Protein AF-A0A1D1ZGK7-F1 (afdb_monomer)

Secondary structure (DSSP, 8-state):
-PEEPTTS-TTTEEE-TTS-EEETT-BS-SSTT-EEEEESS-GGGT----TTTEEEEEHHHHHHHTT-S---HHHHHHHHHHH-TT-PPPPHHHHHHHHHHHHSS----GGG-TT------

Structure (mmCIF, N/CA/C/O backbone):
data_AF-A0A1D1ZGK7-F1
#
_entry.id   AF-A0A1D1ZGK7-F1
#
loop_
_atom_site.group_PDB
_atom_site.id
_atom_site.type_symbol
_atom_site.label_atom_id
_atom_site.label_alt_id
_atom_site.label_comp_id
_atom_site.label_asym_id
_atom_site.label_entity_id
_atom_site.label_seq_id
_atom_site.pdbx_PDB_ins_code
_atom_site.Cartn_x
_atom_site.Cartn_y
_atom_site.Cartn_z
_atom_site.occupancy
_atom_site.B_iso_or_equiv
_atom_site.auth_seq_id
_atom_site.auth_comp_id
_atom_site.auth_asym_id
_atom_site.auth_atom_id
_atom_site.pdbx_PDB_model_num
ATOM 1 N N . LYS A 1 1 ? 5.928 -12.002 0.053 1.00 80.25 1 LYS A N 1
ATOM 2 C CA . LYS A 1 1 ? 4.601 -11.511 0.526 1.00 80.25 1 LYS A CA 1
ATOM 3 C C . LYS A 1 1 ? 4.823 -10.321 1.459 1.00 80.25 1 LYS A C 1
ATOM 5 O O . LYS A 1 1 ? 5.822 -10.329 2.162 1.00 80.25 1 LYS A O 1
ATOM 10 N N . ALA A 1 2 ? 3.952 -9.307 1.431 1.00 88.56 2 ALA A N 1
ATOM 11 C CA . ALA A 1 2 ? 4.089 -8.107 2.267 1.00 88.56 2 ALA A CA 1
ATOM 12 C C . ALA A 1 2 ? 4.029 -8.434 3.774 1.00 88.56 2 ALA A C 1
ATOM 14 O O . ALA A 1 2 ? 3.319 -9.361 4.187 1.00 88.56 2 ALA A O 1
ATOM 15 N N . GLU A 1 3 ? 4.764 -7.674 4.584 1.00 93.00 3 GLU A N 1
ATOM 16 C CA . GLU A 1 3 ? 4.913 -7.917 6.023 1.00 93.00 3 GLU A CA 1
ATOM 17 C C . GLU A 1 3 ? 3.589 -7.641 6.769 1.00 93.00 3 GLU A C 1
ATOM 19 O O . GLU A 1 3 ? 2.807 -6.762 6.391 1.00 93.00 3 GLU A O 1
ATOM 24 N N . LYS A 1 4 ? 3.299 -8.436 7.811 1.00 94.44 4 LYS A N 1
ATOM 25 C CA . LYS A 1 4 ? 2.120 -8.255 8.676 1.00 94.44 4 LYS A CA 1
ATOM 26 C C . LYS A 1 4 ? 2.292 -7.008 9.559 1.00 94.44 4 LYS A C 1
ATOM 28 O O . LYS A 1 4 ? 3.382 -6.726 10.046 1.00 94.44 4 LYS A O 1
ATOM 33 N N . VAL A 1 5 ? 1.203 -6.291 9.841 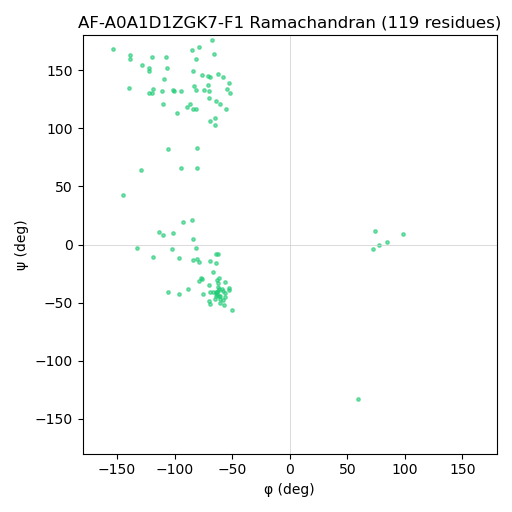1.00 93.44 5 VAL A N 1
ATOM 34 C CA . VAL A 1 5 ? 1.200 -5.273 10.905 1.00 93.44 5 VAL A CA 1
ATOM 35 C C . VAL A 1 5 ? 0.808 -5.952 12.217 1.00 93.44 5 VAL A C 1
ATOM 37 O O . VAL A 1 5 ? -0.296 -6.475 12.330 1.00 93.44 5 VAL A O 1
ATOM 40 N N . LYS A 1 6 ? 1.700 -5.947 13.215 1.00 91.25 6 LYS A N 1
ATOM 41 C CA . LYS A 1 6 ? 1.453 -6.572 14.526 1.00 91.25 6 LYS A CA 1
ATOM 42 C C . LYS A 1 6 ? 0.124 -6.102 15.138 1.00 91.25 6 LYS A C 1
ATOM 44 O O . LYS A 1 6 ? -0.130 -4.901 15.221 1.00 91.25 6 LYS A O 1
ATOM 49 N N . GLY A 1 7 ? -0.697 -7.057 15.582 1.00 91.00 7 GLY A N 1
ATOM 50 C CA . GLY A 1 7 ? -1.989 -6.801 16.225 1.00 91.00 7 GLY A CA 1
ATOM 51 C C . GLY A 1 7 ? -3.108 -6.345 15.284 1.00 91.00 7 GLY A C 1
ATOM 52 O O . GLY A 1 7 ? -4.147 -5.895 15.760 1.00 91.00 7 GLY A O 1
ATOM 53 N N . ARG A 1 8 ? -2.924 -6.438 13.964 1.00 93.88 8 ARG A N 1
ATOM 54 C CA . ARG A 1 8 ? -3.925 -6.074 12.952 1.00 93.88 8 ARG A CA 1
ATOM 55 C C . ARG A 1 8 ? -4.227 -7.256 12.053 1.00 93.88 8 ARG A C 1
ATOM 57 O O . ARG A 1 8 ? -3.330 -8.043 11.777 1.00 93.88 8 ARG A O 1
ATOM 64 N N . ASP A 1 9 ? -5.458 -7.321 11.556 1.00 94.50 9 ASP A N 1
ATOM 65 C CA . ASP A 1 9 ? -5.835 -8.309 10.550 1.00 94.50 9 ASP A CA 1
ATOM 66 C C . ASP A 1 9 ? -4.906 -8.210 9.317 1.00 94.50 9 ASP A C 1
ATOM 68 O O . ASP A 1 9 ? -4.877 -7.169 8.639 1.00 94.50 9 ASP A O 1
ATOM 72 N N . PRO A 1 10 ? -4.136 -9.272 9.019 1.00 93.81 10 PRO A N 1
ATOM 73 C CA . PRO A 1 10 ? -3.175 -9.272 7.931 1.00 93.81 10 PRO A CA 1
ATOM 74 C C . PRO A 1 10 ? -3.844 -9.244 6.544 1.00 93.81 10 PRO A C 1
ATOM 76 O O . PRO A 1 10 ? -3.172 -8.943 5.557 1.00 93.81 10 PRO A O 1
ATOM 79 N N . ASP A 1 11 ? -5.140 -9.511 6.412 1.00 93.56 11 ASP A N 1
ATOM 80 C CA . ASP A 1 11 ? -5.843 -9.380 5.129 1.00 93.56 11 ASP A CA 1
ATOM 81 C C . ASP A 1 11 ? -6.318 -7.945 4.854 1.00 93.56 11 ASP A C 1
ATOM 83 O O . ASP A 1 11 ? -6.604 -7.585 3.707 1.00 93.56 11 ASP A O 1
ATOM 87 N N . ARG A 1 12 ? -6.294 -7.082 5.877 1.00 95.38 12 ARG A N 1
ATOM 88 C CA . ARG A 1 12 ? -6.652 -5.657 5.789 1.00 95.38 12 ARG A CA 1
ATOM 89 C C . ARG A 1 12 ? -5.441 -4.736 5.832 1.00 95.38 12 ARG A C 1
ATOM 91 O O . ARG A 1 12 ? -5.386 -3.763 5.078 1.00 95.38 12 ARG A O 1
ATOM 98 N N . TRP A 1 13 ? -4.475 -5.041 6.693 1.00 95.69 13 TRP A N 1
ATOM 99 C CA . TRP A 1 13 ? -3.327 -4.185 6.979 1.00 95.69 13 TRP A CA 1
ATOM 100 C C . TRP A 1 13 ? -2.010 -4.901 6.690 1.00 95.69 13 TRP A C 1
ATOM 102 O O . TRP A 1 13 ? -1.754 -6.009 7.162 1.00 95.69 13 TRP A O 1
ATOM 112 N N . ARG A 1 14 ? -1.126 -4.234 5.946 1.00 95.62 14 ARG A N 1
ATOM 113 C CA . ARG A 1 14 ? 0.221 -4.733 5.635 1.00 95.62 14 ARG A CA 1
ATOM 114 C C . ARG A 1 14 ? 1.243 -3.610 5.724 1.00 95.62 14 ARG A C 1
ATOM 116 O O . ARG A 1 14 ? 0.882 -2.433 5.687 1.00 95.62 14 ARG A O 1
ATOM 123 N N . ARG A 1 15 ? 2.520 -3.977 5.809 1.00 93.75 15 ARG A N 1
ATOM 124 C CA . ARG A 1 15 ? 3.634 -3.075 5.516 1.00 93.75 15 ARG A CA 1
ATOM 125 C C . ARG A 1 15 ? 4.174 -3.364 4.127 1.00 93.75 15 ARG A C 1
ATOM 127 O O . ARG A 1 15 ? 4.376 -4.524 3.762 1.00 93.75 15 ARG A O 1
ATOM 134 N N . ASP A 1 16 ? 4.369 -2.306 3.354 1.00 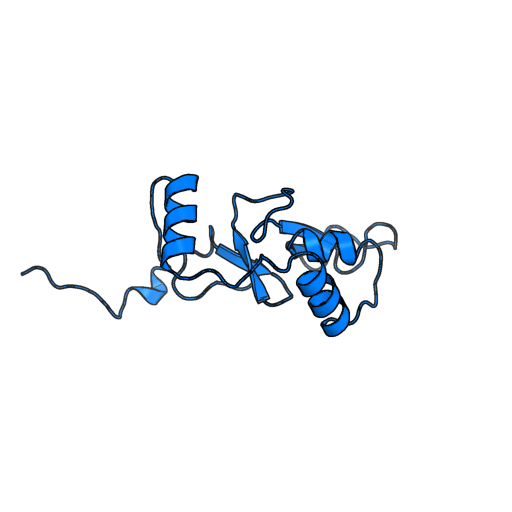92.44 16 ASP A N 1
ATOM 135 C CA . ASP A 1 16 ? 5.068 -2.393 2.079 1.00 92.44 16 ASP A CA 1
ATOM 136 C C . ASP A 1 16 ? 6.559 -2.732 2.276 1.00 92.44 16 ASP A C 1
ATOM 138 O O . ASP A 1 16 ? 7.056 -2.803 3.403 1.00 92.44 16 ASP A O 1
ATOM 142 N N . ALA A 1 17 ? 7.293 -2.927 1.178 1.00 89.19 17 ALA A N 1
ATOM 143 C CA . ALA A 1 17 ? 8.718 -3.283 1.216 1.00 89.19 17 ALA A CA 1
ATOM 144 C C . ALA A 1 17 ? 9.639 -2.230 1.878 1.00 89.19 17 ALA A C 1
ATOM 146 O O . ALA A 1 17 ? 10.826 -2.489 2.085 1.00 89.19 17 ALA A O 1
ATOM 147 N N . PHE A 1 18 ? 9.108 -1.048 2.206 1.00 86.75 18 PHE A N 1
ATOM 148 C CA . PHE A 1 18 ? 9.807 0.055 2.862 1.00 86.75 18 PHE A CA 1
ATOM 149 C C . PHE A 1 18 ? 9.260 0.333 4.274 1.00 86.75 18 PHE A C 1
ATOM 151 O O . PHE A 1 18 ? 9.611 1.344 4.879 1.00 86.75 18 PHE A O 1
ATOM 158 N N . GLY A 1 19 ? 8.419 -0.556 4.815 1.00 88.31 19 GLY A N 1
ATOM 159 C CA . GLY A 1 19 ? 7.883 -0.473 6.176 1.00 88.31 19 GLY A CA 1
ATOM 160 C C . GLY A 1 19 ? 6.642 0.413 6.325 1.00 88.31 19 GLY A C 1
ATOM 161 O O . GLY A 1 19 ? 6.117 0.568 7.435 1.00 88.31 19 GLY A O 1
ATOM 162 N N . ASN A 1 20 ? 6.133 0.980 5.230 1.00 90.00 20 ASN A N 1
ATOM 163 C CA . ASN A 1 20 ? 4.961 1.841 5.253 1.00 90.00 20 ASN A CA 1
ATOM 164 C C . ASN A 1 20 ? 3.685 1.025 5.437 1.00 90.00 20 ASN A C 1
ATOM 166 O O . ASN A 1 20 ? 3.439 0.074 4.699 1.00 90.00 20 ASN A O 1
ATOM 170 N N . VAL A 1 21 ? 2.818 1.453 6.354 1.00 93.50 21 VAL A N 1
ATOM 171 C CA . VAL A 1 21 ? 1.496 0.839 6.514 1.00 93.50 21 VAL A CA 1
ATOM 172 C C . VAL A 1 21 ? 0.609 1.180 5.318 1.00 93.50 21 VAL A C 1
ATOM 174 O O . VAL A 1 21 ? 0.392 2.358 5.008 1.00 93.50 21 VAL A O 1
ATOM 177 N N . VAL A 1 22 ? 0.066 0.142 4.692 1.00 95.06 22 VAL A N 1
ATOM 178 C CA . VAL A 1 22 ? -0.883 0.206 3.580 1.00 95.06 22 VAL A CA 1
ATOM 179 C C . VAL A 1 22 ? -2.169 -0.525 3.948 1.00 95.06 22 VAL A C 1
ATOM 181 O O . VAL A 1 22 ? -2.163 -1.453 4.763 1.00 95.06 22 VAL A O 1
ATOM 184 N N . PHE A 1 23 ? -3.274 -0.092 3.348 1.00 96.62 23 PHE A N 1
ATOM 185 C CA . PHE A 1 23 ? -4.602 -0.599 3.664 1.00 96.62 23 PHE A CA 1
ATOM 186 C C . PHE A 1 23 ? -5.259 -1.233 2.442 1.00 96.62 23 PHE A C 1
ATOM 188 O O . PHE A 1 23 ? -5.309 -0.620 1.379 1.00 96.62 23 PHE A O 1
ATOM 195 N N . ARG A 1 24 ? -5.796 -2.449 2.593 1.00 96.12 24 ARG A N 1
ATOM 196 C CA . ARG A 1 24 ? -6.260 -3.315 1.494 1.00 96.12 24 ARG A CA 1
ATOM 197 C C . ARG A 1 24 ? -7.234 -2.646 0.523 1.00 96.12 24 ARG A C 1
ATOM 199 O O . ARG A 1 24 ? -7.162 -2.930 -0.671 1.00 96.12 24 ARG A O 1
ATOM 206 N N . LYS A 1 25 ? -8.140 -1.791 1.013 1.00 96.69 25 LYS A N 1
ATOM 207 C CA . LYS A 1 25 ? -9.126 -1.097 0.162 1.00 96.69 25 LYS A CA 1
ATOM 208 C C . LYS A 1 25 ? -8.555 0.110 -0.587 1.00 96.69 25 LYS A C 1
ATOM 210 O O . LYS A 1 25 ? -9.189 0.593 -1.516 1.00 96.69 25 LYS A O 1
ATOM 215 N N . PHE A 1 26 ? -7.385 0.612 -0.204 1.00 96.12 26 PHE A N 1
ATOM 216 C CA . PHE A 1 26 ? -6.800 1.834 -0.757 1.00 96.12 26 PHE A CA 1
ATOM 217 C C . PHE A 1 26 ? -5.835 1.511 -1.906 1.00 96.12 26 PHE A C 1
ATOM 219 O O . PHE A 1 26 ? -4.630 1.722 -1.815 1.00 96.12 26 PHE A O 1
ATOM 226 N N . VAL A 1 27 ? -6.362 0.978 -3.006 1.00 96.38 27 VAL A N 1
ATOM 227 C CA . VAL A 1 27 ? -5.564 0.650 -4.201 1.00 96.38 27 VAL A CA 1
ATOM 228 C C . VAL A 1 27 ? -5.621 1.808 -5.199 1.00 96.38 27 VAL A C 1
ATOM 230 O O . VAL A 1 27 ? -6.703 2.315 -5.478 1.00 96.38 27 VAL A O 1
ATOM 233 N N . GLY A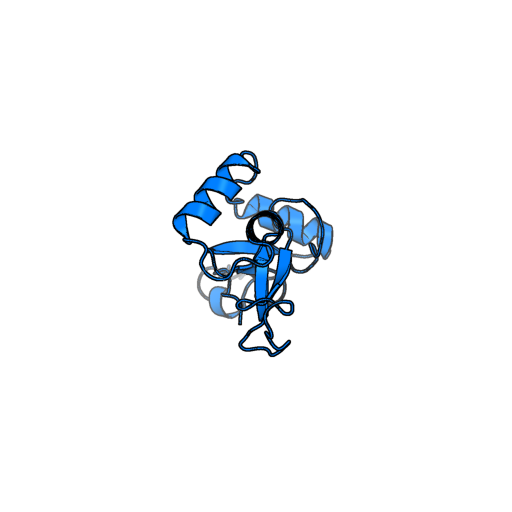 1 28 ? -4.479 2.249 -5.737 1.00 93.94 28 GLY A N 1
ATOM 234 C CA . GLY A 1 28 ? -4.415 3.230 -6.835 1.00 93.94 28 GLY A CA 1
ATOM 235 C C . GLY A 1 28 ? -4.758 4.688 -6.483 1.00 93.94 28 GLY A C 1
ATOM 236 O O . GLY A 1 28 ? -4.630 5.577 -7.329 1.00 93.94 28 GLY A O 1
ATOM 237 N N . CYS A 1 29 ? -5.163 4.976 -5.245 1.00 93.44 29 CYS A N 1
ATOM 238 C CA . CYS A 1 29 ? -5.456 6.334 -4.778 1.00 93.44 29 CYS A CA 1
ATOM 239 C C . CYS A 1 29 ? -4.184 7.114 -4.385 1.00 93.44 29 CYS A C 1
ATOM 241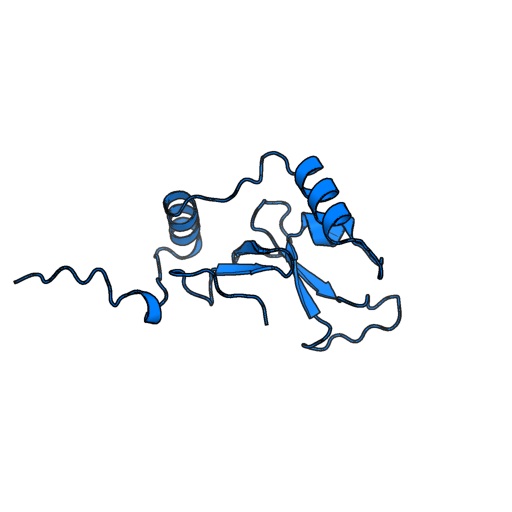 O O . CYS A 1 29 ? -3.158 6.501 -4.113 1.00 93.44 29 CYS A O 1
ATOM 243 N N . PRO A 1 30 ? -4.207 8.463 -4.331 1.00 89.62 30 PRO A N 1
ATOM 244 C CA . PRO A 1 30 ? -3.035 9.280 -3.981 1.00 89.62 30 PRO A CA 1
ATOM 245 C C . PRO A 1 30 ? -2.801 9.459 -2.464 1.00 89.62 30 PRO A C 1
ATOM 247 O O . PRO A 1 30 ? -1.926 10.226 -2.071 1.00 89.62 30 PRO A O 1
ATOM 250 N N . GLY A 1 31 ? -3.587 8.802 -1.607 1.00 89.31 31 GLY A N 1
ATOM 251 C CA . GLY A 1 31 ? -3.544 8.967 -0.150 1.00 89.31 31 GLY A CA 1
ATOM 252 C C . GLY A 1 31 ? -2.399 8.230 0.560 1.00 89.31 31 GLY A C 1
ATOM 253 O O . GLY A 1 31 ? -1.714 7.377 -0.003 1.00 89.31 31 GLY A O 1
ATOM 254 N N . CYS A 1 32 ? -2.216 8.529 1.849 1.00 90.56 32 CYS A N 1
ATOM 255 C CA . CYS A 1 32 ? -1.073 8.068 2.645 1.00 90.56 32 CYS A CA 1
ATOM 256 C C . CYS A 1 32 ? -0.958 6.551 2.805 1.00 90.56 32 CYS A C 1
ATOM 258 O O . CYS A 1 32 ? 0.145 6.013 2.818 1.00 90.56 32 CYS A O 1
ATOM 260 N N . ASN A 1 33 ? -2.076 5.844 2.937 1.00 93.50 33 ASN A N 1
ATOM 261 C CA . ASN A 1 33 ? -2.082 4.384 3.071 1.00 93.50 33 ASN A CA 1
ATOM 262 C C . ASN A 1 33 ? -2.443 3.690 1.756 1.00 93.50 33 ASN A C 1
ATOM 264 O O . ASN A 1 33 ? -2.663 2.477 1.750 1.00 93.50 33 ASN A O 1
ATOM 268 N N . CYS A 1 34 ? -2.497 4.459 0.663 1.00 94.81 34 CYS A N 1
ATOM 269 C CA . CYS A 1 34 ? -2.755 3.930 -0.659 1.00 94.81 34 CYS A CA 1
ATOM 270 C C . CYS A 1 34 ? -1.524 3.241 -1.233 1.00 94.81 34 CYS A C 1
ATOM 272 O O . CYS A 1 34 ? -0.385 3.667 -1.010 1.00 94.81 34 CYS A O 1
ATOM 274 N N . TYR A 1 35 ? -1.757 2.192 -2.007 1.00 95.31 35 TYR A N 1
ATOM 275 C CA . TYR A 1 35 ? -0.700 1.387 -2.591 1.00 95.31 35 TYR A CA 1
ATOM 276 C C . TYR A 1 35 ? -0.996 1.007 -4.037 1.00 95.31 35 TYR A C 1
ATOM 278 O O . TYR A 1 35 ? -2.147 0.989 -4.473 1.00 95.31 35 TYR A O 1
ATOM 286 N N . ASP A 1 36 ? 0.073 0.656 -4.739 1.00 95.38 36 ASP A N 1
ATOM 287 C CA . ASP A 1 36 ? 0.049 0.013 -6.043 1.00 95.38 36 ASP A CA 1
ATOM 288 C C . ASP A 1 36 ? 0.747 -1.350 -5.957 1.00 95.38 36 ASP A C 1
ATOM 290 O O . ASP A 1 36 ? 1.535 -1.624 -5.042 1.00 95.38 36 ASP A O 1
ATOM 294 N N . TYR A 1 37 ? 0.470 -2.199 -6.943 1.00 94.00 37 TYR A N 1
ATOM 295 C CA . TYR A 1 37 ? 1.302 -3.359 -7.232 1.00 94.00 37 TYR A CA 1
ATOM 296 C C . TYR A 1 37 ? 2.461 -2.903 -8.122 1.00 94.00 37 TYR A C 1
ATOM 298 O O . TYR A 1 37 ? 2.244 -2.421 -9.231 1.00 94.00 37 TYR A O 1
ATOM 306 N N . ASP A 1 38 ? 3.680 -3.024 -7.611 1.00 93.50 38 ASP A N 1
ATOM 307 C CA . ASP A 1 38 ? 4.915 -2.609 -8.271 1.00 93.50 38 ASP A CA 1
ATOM 308 C C . ASP A 1 38 ? 5.725 -3.836 -8.688 1.00 93.50 38 ASP A C 1
ATOM 310 O O . ASP A 1 38 ? 5.807 -4.823 -7.955 1.00 93.50 38 ASP A O 1
ATOM 314 N N . HIS A 1 39 ? 6.370 -3.762 -9.848 1.00 93.38 39 HIS A N 1
ATOM 315 C CA . HIS A 1 39 ? 7.391 -4.729 -10.230 1.00 93.38 39 HIS A CA 1
ATOM 316 C C . HIS A 1 39 ? 8.738 -4.286 -9.675 1.00 93.38 39 HIS A C 1
ATOM 318 O O . HIS A 1 39 ? 9.226 -3.225 -10.060 1.00 93.38 39 HIS A O 1
ATOM 324 N N . ILE A 1 40 ? 9.382 -5.102 -8.838 1.00 91.44 40 ILE A N 1
ATOM 325 C CA . ILE A 1 40 ? 10.739 -4.867 -8.324 1.00 91.44 40 ILE A CA 1
ATOM 326 C C . ILE A 1 40 ? 11.669 -4.553 -9.499 1.00 91.44 40 ILE A C 1
ATOM 328 O O . ILE A 1 40 ? 12.223 -3.453 -9.554 1.00 91.44 40 ILE A O 1
ATOM 332 N N . PHE A 1 41 ? 11.731 -5.458 -10.478 1.00 93.19 41 PHE A N 1
ATOM 333 C CA . PHE A 1 41 ? 12.331 -5.231 -11.785 1.00 93.19 41 PHE A CA 1
ATOM 334 C C . PHE A 1 41 ? 11.237 -4.876 -12.813 1.00 93.19 41 PHE A C 1
ATOM 336 O O . PHE A 1 41 ? 10.395 -5.729 -13.112 1.00 93.19 41 PHE A O 1
ATOM 343 N N . PRO A 1 42 ? 11.209 -3.642 -13.353 1.00 93.75 42 PRO A N 1
ATOM 344 C CA . PRO A 1 42 ? 10.103 -3.144 -14.170 1.00 93.75 42 PRO A CA 1
ATOM 345 C C . PRO A 1 42 ? 9.811 -3.981 -15.416 1.00 93.75 42 PRO A C 1
ATOM 347 O O . PRO A 1 42 ? 10.724 -4.418 -16.120 1.00 93.75 42 PRO A O 1
ATOM 350 N N . TYR A 1 43 ? 8.527 -4.096 -15.764 1.00 92.12 43 TYR A N 1
ATOM 351 C CA . TYR A 1 43 ? 8.095 -4.796 -16.978 1.00 92.12 43 TYR A CA 1
ATOM 352 C C . TYR A 1 43 ? 8.745 -4.234 -18.252 1.00 92.12 43 TYR A C 1
ATOM 354 O O . TYR A 1 43 ? 9.245 -4.984 -19.085 1.00 92.12 43 TYR A O 1
ATOM 362 N N . SER A 1 44 ? 8.858 -2.905 -18.358 1.00 92.69 44 SER A N 1
ATOM 363 C CA . SER A 1 44 ? 9.501 -2.216 -19.492 1.00 92.69 44 SER A CA 1
ATOM 364 C C . SER A 1 44 ? 11.001 -2.495 -19.644 1.00 92.69 44 SER A C 1
ATOM 366 O O . SER A 1 44 ? 11.606 -2.085 -20.632 1.00 92.69 44 SER A O 1
ATOM 368 N N . LYS A 1 45 ? 11.612 -3.180 -18.675 1.00 93.25 45 LYS A N 1
ATOM 369 C CA . LYS A 1 45 ? 13.007 -3.625 -18.704 1.00 93.25 45 LYS A CA 1
ATOM 370 C C . LYS A 1 45 ? 13.138 -5.146 -18.845 1.00 93.25 45 LYS A C 1
ATOM 372 O O . LYS A 1 45 ? 14.246 -5.656 -18.753 1.00 93.25 45 LYS A O 1
ATOM 377 N N . GLY A 1 46 ? 12.035 -5.856 -19.096 1.00 93.38 46 GLY A N 1
ATOM 378 C CA . GLY A 1 46 ? 11.995 -7.316 -19.238 1.00 93.38 46 GLY A CA 1
ATOM 379 C C . GLY A 1 46 ? 11.552 -8.060 -17.975 1.00 93.38 46 GLY A C 1
ATOM 380 O O . GLY A 1 46 ? 11.650 -9.284 -17.917 1.00 93.38 46 GLY A O 1
ATOM 381 N N . GLY A 1 47 ? 11.069 -7.348 -16.952 1.00 93.81 47 GLY A N 1
ATOM 382 C CA . GLY A 1 47 ? 10.555 -7.963 -15.732 1.00 93.81 47 GLY A CA 1
ATOM 383 C C . GLY A 1 47 ? 9.247 -8.703 -15.935 1.00 93.81 47 GLY A C 1
ATOM 384 O O . GLY A 1 47 ? 8.302 -8.180 -16.516 1.00 93.81 47 GLY A O 1
ATOM 385 N N . LYS A 1 48 ? 9.170 -9.929 -15.421 1.00 94.88 48 LYS A N 1
ATOM 386 C CA . LYS A 1 48 ? 7.959 -10.752 -15.505 1.00 94.88 48 LYS A CA 1
ATOM 387 C C . LYS A 1 48 ? 6.989 -10.407 -14.373 1.00 94.88 48 LYS A C 1
ATOM 389 O O . LYS A 1 48 ? 7.414 -10.066 -13.273 1.00 94.88 48 LYS A O 1
ATOM 394 N N . SER A 1 49 ? 5.689 -10.542 -14.615 1.00 94.56 49 SER A N 1
ATOM 395 C CA . SER A 1 49 ? 4.648 -10.397 -13.585 1.00 94.56 49 SER A CA 1
ATOM 396 C C . SER A 1 49 ? 4.513 -11.676 -12.755 1.00 94.56 49 SER A C 1
ATOM 398 O O . SER A 1 49 ? 3.506 -12.373 -12.845 1.00 94.56 49 SER A O 1
ATOM 400 N N . THR A 1 50 ? 5.551 -12.017 -11.992 1.00 94.25 50 THR A N 1
ATOM 401 C CA . THR A 1 50 ? 5.537 -13.161 -11.069 1.00 94.25 50 THR A CA 1
ATOM 402 C C . THR A 1 50 ? 5.462 -12.687 -9.623 1.00 94.25 50 THR A C 1
ATOM 404 O O . THR A 1 50 ? 5.767 -11.532 -9.321 1.00 94.25 50 THR A O 1
ATOM 407 N N . LEU A 1 51 ? 5.060 -13.573 -8.710 1.00 90.56 51 LEU A N 1
ATOM 408 C CA . LEU A 1 51 ? 4.913 -13.234 -7.293 1.00 90.56 51 LEU A CA 1
ATOM 409 C C . LEU A 1 51 ? 6.240 -12.787 -6.656 1.00 90.56 51 LEU A C 1
ATOM 411 O O . LEU A 1 51 ? 6.238 -11.979 -5.733 1.00 90.56 51 LEU A O 1
ATOM 415 N N . GLU A 1 52 ? 7.362 -13.286 -7.167 1.00 92.25 52 GLU A N 1
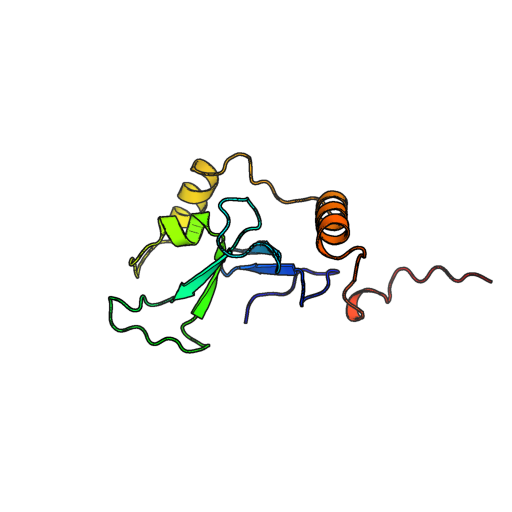ATOM 416 C CA . GLU A 1 52 ? 8.717 -12.967 -6.713 1.00 92.25 52 GLU A CA 1
ATOM 417 C C . GLU A 1 52 ? 9.166 -11.585 -7.194 1.00 92.25 52 GLU A C 1
ATOM 419 O O . GLU A 1 52 ? 9.950 -10.927 -6.516 1.00 92.25 52 GLU A O 1
ATOM 424 N N . ASN A 1 53 ? 8.662 -11.134 -8.349 1.00 93.81 53 ASN A N 1
ATOM 425 C CA . ASN A 1 53 ? 8.986 -9.827 -8.914 1.00 93.81 53 ASN A CA 1
ATOM 426 C C . ASN A 1 53 ? 7.945 -8.753 -8.567 1.0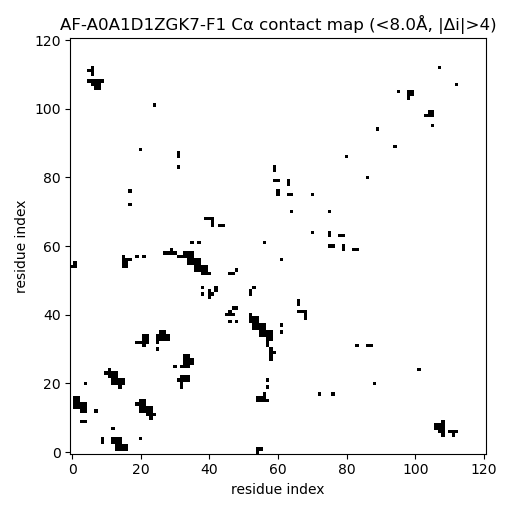0 93.81 53 ASN A C 1
ATOM 428 O O . ASN A 1 53 ? 8.189 -7.576 -8.800 1.00 93.81 53 ASN A O 1
ATOM 432 N N . CYS A 1 54 ? 6.784 -9.117 -8.025 1.00 93.19 54 CYS A N 1
ATOM 433 C CA . CYS A 1 54 ? 5.746 -8.163 -7.654 1.00 93.19 54 CYS A CA 1
ATOM 434 C C . CYS A 1 54 ? 5.756 -7.886 -6.147 1.00 93.19 54 CYS A C 1
ATOM 436 O O . CYS A 1 54 ? 5.731 -8.790 -5.314 1.00 93.19 54 CYS A O 1
ATOM 438 N N . GLN A 1 55 ? 5.716 -6.608 -5.787 1.00 93.25 55 GLN A N 1
ATOM 439 C CA . GLN A 1 55 ? 5.621 -6.142 -4.411 1.00 93.25 55 GLN A CA 1
ATOM 440 C C . GLN A 1 55 ? 4.477 -5.145 -4.258 1.00 93.25 55 GLN A C 1
ATOM 442 O O . GLN A 1 55 ? 4.077 -4.462 -5.198 1.00 93.25 55 GLN A O 1
ATOM 447 N N . VAL A 1 56 ? 3.951 -5.049 -3.043 1.00 94.12 56 VAL A N 1
ATOM 448 C CA . VAL A 1 56 ? 3.079 -3.935 -2.677 1.00 94.12 56 VAL A CA 1
ATOM 449 C C . VAL A 1 56 ? 3.970 -2.755 -2.331 1.00 94.12 56 VAL A C 1
ATOM 451 O O . VAL A 1 56 ? 4.929 -2.920 -1.573 1.00 94.12 56 VAL A O 1
ATOM 454 N N . LEU A 1 57 ? 3.652 -1.584 -2.874 1.00 92.69 57 LEU A N 1
ATOM 455 C CA . LEU A 1 57 ? 4.405 -0.362 -2.641 1.00 92.69 57 LEU A CA 1
ATOM 456 C C . LEU A 1 57 ? 3.448 0.816 -2.481 1.00 92.69 57 LEU A C 1
ATOM 458 O O . LEU A 1 57 ? 2.517 0.965 -3.272 1.00 92.69 57 LEU A O 1
ATOM 462 N N . ARG A 1 58 ? 3.665 1.673 -1.474 1.00 91.88 58 ARG A N 1
ATOM 463 C CA . ARG A 1 58 ? 2.878 2.906 -1.334 1.00 91.88 58 ARG A CA 1
ATOM 464 C C . ARG A 1 58 ? 2.910 3.707 -2.638 1.00 91.88 58 ARG A C 1
ATOM 466 O O . ARG A 1 58 ? 3.967 3.872 -3.249 1.00 91.88 58 ARG A O 1
ATOM 473 N N . VAL A 1 59 ? 1.768 4.273 -3.023 1.00 91.69 59 VAL A N 1
ATOM 474 C CA . VAL A 1 59 ? 1.580 4.947 -4.319 1.00 91.69 59 VAL A CA 1
ATOM 475 C C . VAL A 1 59 ? 2.643 6.029 -4.592 1.00 91.69 59 VAL A C 1
ATOM 477 O O . VAL A 1 59 ? 3.157 6.159 -5.702 1.00 91.69 59 VAL A O 1
ATOM 480 N N . SER A 1 60 ? 3.029 6.800 -3.569 1.00 88.19 60 SER A N 1
ATOM 481 C CA . SER A 1 60 ? 3.995 7.896 -3.691 1.00 88.19 60 SER A CA 1
ATOM 482 C C . SER A 1 60 ? 5.415 7.391 -3.939 1.00 88.19 60 SER A C 1
ATOM 484 O O . SER A 1 60 ? 6.160 8.009 -4.709 1.00 88.19 60 SER A O 1
ATOM 486 N N . PHE A 1 61 ? 5.764 6.244 -3.348 1.00 88.50 61 PHE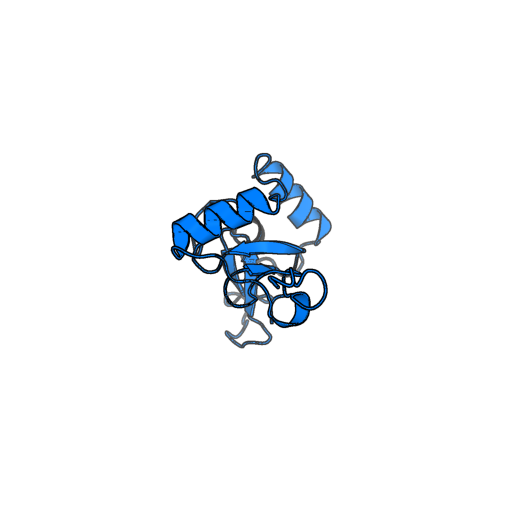 A N 1
ATOM 487 C CA . PHE A 1 61 ? 7.023 5.546 -3.589 1.00 88.50 61 PHE A CA 1
ATOM 488 C C . PHE A 1 61 ? 7.028 4.948 -4.992 1.00 88.50 61 PHE A C 1
ATOM 490 O O . PHE A 1 61 ? 7.963 5.209 -5.747 1.00 88.50 61 PHE A O 1
ATOM 497 N N . ASN A 1 62 ? 5.963 4.235 -5.373 1.00 91.19 62 ASN A N 1
ATOM 498 C CA . ASN A 1 62 ? 5.838 3.613 -6.689 1.00 91.19 62 ASN A CA 1
ATOM 499 C C . ASN A 1 62 ? 5.969 4.641 -7.825 1.00 91.19 62 ASN A C 1
ATOM 501 O O . ASN A 1 62 ? 6.845 4.536 -8.684 1.00 91.19 62 ASN A O 1
ATOM 505 N N . ARG A 1 63 ? 5.193 5.729 -7.761 1.00 88.94 63 ARG A N 1
ATOM 506 C CA . ARG A 1 63 ? 5.249 6.822 -8.748 1.00 88.94 63 ARG A CA 1
ATOM 507 C C . ARG A 1 63 ? 6.604 7.535 -8.779 1.00 88.94 63 ARG A C 1
ATOM 509 O O . ARG A 1 63 ? 7.008 8.038 -9.821 1.00 88.94 63 ARG A O 1
ATOM 516 N N . SER A 1 64 ? 7.313 7.606 -7.649 1.00 87.44 64 SER A N 1
ATOM 517 C CA . SER A 1 64 ? 8.652 8.215 -7.589 1.00 87.44 64 SER A CA 1
ATOM 518 C C . SER A 1 64 ? 9.755 7.290 -8.113 1.00 87.44 64 SER A C 1
ATOM 520 O O . SER A 1 64 ? 10.744 7.783 -8.666 1.00 87.44 64 SER A O 1
ATOM 522 N N . LYS A 1 65 ? 9.588 5.973 -7.949 1.00 88.75 65 LYS A N 1
ATOM 523 C CA . LYS A 1 65 ? 10.469 4.934 -8.487 1.00 88.75 65 LYS A CA 1
ATOM 524 C C . LYS A 1 65 ? 10.344 4.855 -10.011 1.00 88.75 65 LYS A C 1
ATOM 526 O O . LYS A 1 65 ? 11.357 4.943 -10.704 1.00 88.75 65 LYS A O 1
ATOM 531 N N . GLY A 1 66 ? 9.121 4.751 -10.534 1.00 88.38 66 GLY A N 1
ATOM 532 C CA . GLY A 1 66 ? 8.875 4.569 -11.965 1.00 88.38 66 GLY A CA 1
ATOM 533 C C . GLY A 1 66 ? 9.546 3.297 -12.499 1.00 88.38 66 GLY A C 1
ATOM 534 O O . GLY A 1 66 ? 9.479 2.246 -11.875 1.00 88.38 66 GLY A O 1
ATOM 535 N N . ASN A 1 67 ? 10.239 3.394 -13.636 1.00 90.25 67 ASN A N 1
ATOM 536 C CA . ASN A 1 67 ? 10.955 2.273 -14.264 1.00 90.25 67 ASN A CA 1
ATOM 537 C C . ASN A 1 67 ? 12.436 2.153 -13.844 1.00 90.25 67 ASN A C 1
ATOM 539 O O . ASN A 1 67 ? 13.236 1.547 -14.561 1.00 90.25 67 ASN A O 1
ATOM 543 N N . LYS A 1 68 ? 12.825 2.760 -12.720 1.00 90.00 68 LYS A N 1
ATOM 544 C CA . LYS A 1 68 ? 14.207 2.731 -12.229 1.00 90.00 68 LYS A CA 1
ATOM 545 C C . LYS A 1 68 ? 14.467 1.439 -11.454 1.00 90.00 68 LYS A C 1
ATOM 547 O O . LYS A 1 68 ? 13.635 1.026 -10.650 1.00 90.00 68 LYS A O 1
ATOM 552 N N . ILE A 1 69 ? 15.625 0.829 -11.699 1.00 82.31 69 ILE A N 1
ATOM 553 C CA . ILE A 1 69 ? 16.016 -0.474 -11.136 1.00 82.31 69 ILE A CA 1
ATOM 554 C C . ILE A 1 69 ? 16.885 -0.281 -9.885 1.00 82.31 69 ILE A C 1
ATOM 556 O O . ILE A 1 69 ? 16.662 -0.918 -8.861 1.00 82.31 69 ILE A O 1
ATOM 560 N N . GLU A 1 70 ? 17.818 0.667 -9.938 1.00 73.31 70 GLU A N 1
ATOM 561 C CA . GLU A 1 70 ? 18.711 1.013 -8.833 1.00 73.31 70 GLU A CA 1
ATOM 562 C C . GLU A 1 70 ? 18.277 2.338 -8.219 1.00 73.31 70 GLU A C 1
ATOM 564 O O . GLU A 1 70 ? 18.782 3.409 -8.553 1.00 73.31 70 GLU A O 1
ATOM 569 N N . VAL A 1 71 ? 17.279 2.289 -7.338 1.00 73.25 71 VAL A N 1
ATOM 570 C CA . VAL A 1 71 ? 16.966 3.448 -6.503 1.00 73.25 71 VAL A CA 1
ATOM 571 C C . VAL A 1 71 ? 17.346 3.124 -5.077 1.00 73.25 71 VAL A C 1
ATOM 573 O O . VAL A 1 71 ? 16.830 2.170 -4.494 1.00 73.25 71 VAL A O 1
ATOM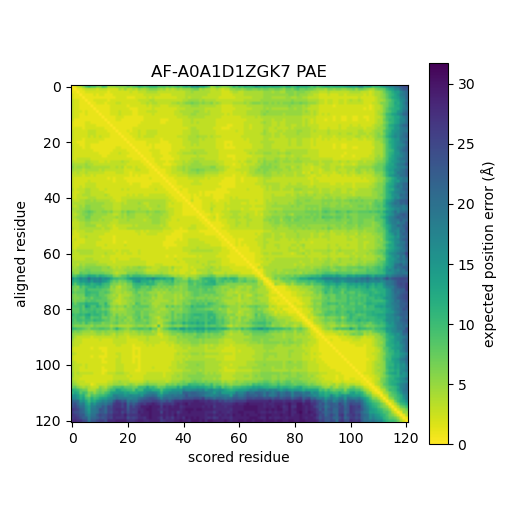 576 N N . SER A 1 72 ? 18.242 3.932 -4.512 1.00 80.81 72 SER A N 1
ATOM 577 C CA . SER A 1 72 ? 18.594 3.811 -3.105 1.00 80.81 72 SER A CA 1
ATOM 578 C C . SER A 1 72 ? 17.332 3.889 -2.244 1.00 80.81 72 SER A C 1
ATOM 580 O O . SER A 1 72 ? 16.481 4.771 -2.426 1.00 80.81 72 SER A O 1
ATOM 582 N N . LYS A 1 73 ? 17.211 2.966 -1.280 1.00 78.81 73 LYS A N 1
ATOM 583 C CA . LYS A 1 73 ? 16.084 2.956 -0.342 1.00 78.81 73 LYS A CA 1
ATOM 584 C C . LYS A 1 73 ? 15.995 4.276 0.420 1.00 78.81 73 LYS A C 1
ATOM 586 O O . LYS A 1 73 ? 14.898 4.801 0.594 1.00 78.81 73 LYS A O 1
ATOM 591 N N . THR A 1 74 ? 17.136 4.836 0.820 1.00 81.25 74 THR A N 1
ATOM 592 C CA . THR A 1 74 ? 17.196 6.115 1.538 1.00 81.25 74 THR A CA 1
ATOM 593 C C . THR A 1 74 ? 16.690 7.262 0.673 1.00 81.25 74 THR A C 1
ATOM 595 O O . THR A 1 74 ? 15.898 8.074 1.146 1.00 81.25 74 THR A O 1
ATOM 598 N N . ASP A 1 75 ? 17.047 7.287 -0.611 1.00 82.50 75 ASP A N 1
ATOM 599 C CA . ASP A 1 75 ? 16.612 8.333 -1.540 1.00 82.50 75 ASP A CA 1
ATOM 600 C C . ASP A 1 75 ? 15.108 8.277 -1.798 1.00 82.50 75 ASP A C 1
ATOM 602 O O . ASP A 1 75 ? 14.448 9.317 -1.862 1.00 82.50 75 ASP A O 1
ATOM 606 N N . LEU A 1 76 ? 14.546 7.072 -1.949 1.00 79.44 76 LEU A N 1
ATOM 607 C CA . LEU A 1 76 ? 13.101 6.894 -2.101 1.00 79.44 76 LEU A CA 1
ATOM 608 C C . LEU A 1 76 ? 12.351 7.337 -0.851 1.00 79.44 76 LEU A C 1
ATOM 610 O O . LEU A 1 76 ? 11.349 8.045 -0.972 1.00 79.44 76 LEU A O 1
ATOM 614 N N . ILE A 1 77 ? 12.846 6.968 0.332 1.00 80.12 77 ILE A N 1
ATOM 615 C CA . ILE A 1 77 ? 12.264 7.389 1.608 1.00 80.12 77 ILE A CA 1
ATOM 616 C C . ILE A 1 77 ? 12.308 8.916 1.719 1.00 80.12 77 ILE A C 1
ATOM 618 O O . ILE A 1 77 ? 11.267 9.535 1.931 1.00 80.12 77 ILE A O 1
ATOM 622 N N . GLN A 1 78 ? 13.462 9.546 1.483 1.00 81.31 78 GLN A N 1
ATOM 623 C CA . GLN A 1 78 ? 13.605 11.004 1.549 1.00 81.31 78 GLN A CA 1
ATOM 624 C C . GLN A 1 78 ? 12.704 11.732 0.546 1.00 81.31 78 GLN A C 1
ATOM 626 O O . GLN A 1 78 ? 12.016 12.686 0.913 1.00 81.31 78 GLN A O 1
ATOM 631 N N . LYS A 1 79 ? 12.671 11.291 -0.719 1.00 78.38 79 LYS A N 1
ATOM 632 C CA . LYS A 1 79 ? 11.800 11.882 -1.750 1.00 78.38 79 LYS A CA 1
ATOM 633 C C . LYS A 1 79 ? 10.329 11.751 -1.381 1.00 78.38 79 LYS A C 1
ATOM 635 O O . LYS A 1 79 ? 9.558 12.675 -1.624 1.00 78.38 79 LYS A O 1
ATOM 640 N N . SER A 1 80 ? 9.944 10.628 -0.788 1.00 74.38 80 SER A N 1
ATOM 641 C CA . SER A 1 80 ? 8.556 10.378 -0.416 1.00 74.38 80 SER A CA 1
ATOM 642 C C . SER A 1 80 ? 8.142 11.175 0.819 1.00 74.38 80 SER A C 1
ATOM 644 O O . SER A 1 80 ? 7.090 11.800 0.778 1.00 74.38 80 SER A O 1
ATOM 646 N N . ILE A 1 81 ? 8.987 11.267 1.855 1.00 77.44 81 ILE A N 1
ATOM 647 C CA . ILE A 1 81 ? 8.756 12.154 3.011 1.00 77.44 81 ILE A CA 1
ATOM 648 C C . ILE A 1 81 ? 8.566 13.602 2.540 1.00 77.44 81 ILE A C 1
ATOM 650 O O . ILE A 1 81 ? 7.610 14.257 2.945 1.00 77.44 81 ILE A O 1
ATOM 654 N N . LYS A 1 82 ? 9.418 14.081 1.620 1.00 79.06 82 LYS A N 1
ATOM 655 C CA . LYS A 1 82 ? 9.293 15.428 1.036 1.00 79.06 82 LYS A CA 1
ATOM 656 C C . LYS A 1 82 ? 7.991 15.624 0.251 1.00 79.06 82 LYS A C 1
ATOM 658 O O . LYS A 1 82 ? 7.400 16.694 0.325 1.00 79.06 82 LYS A O 1
ATOM 663 N N . LYS A 1 83 ? 7.551 14.620 -0.517 1.00 74.56 83 LYS A N 1
ATOM 664 C CA . LYS A 1 83 ? 6.333 14.705 -1.346 1.00 74.56 83 LYS A CA 1
ATOM 665 C C . LYS A 1 83 ? 5.040 14.564 -0.550 1.00 74.56 83 LYS A C 1
ATOM 667 O O . LYS A 1 83 ? 4.016 15.093 -0.968 1.00 74.56 83 LYS A O 1
ATOM 672 N N . THR A 1 84 ? 5.065 13.835 0.560 1.00 77.12 84 THR A N 1
ATOM 673 C CA . THR A 1 84 ? 3.881 13.574 1.381 1.00 77.12 84 THR A CA 1
ATOM 674 C C . THR A 1 84 ? 4.156 13.892 2.854 1.00 77.12 84 THR A C 1
ATOM 676 O O . THR A 1 84 ? 4.130 12.982 3.684 1.00 77.12 84 THR A O 1
ATOM 679 N N . PRO A 1 85 ? 4.423 15.167 3.203 1.00 77.50 85 PRO A N 1
ATOM 680 C CA . PRO A 1 85 ? 4.837 15.559 4.555 1.00 77.50 85 PRO A CA 1
ATOM 681 C C . PRO A 1 85 ? 3.736 15.346 5.604 1.00 77.50 85 PRO A C 1
ATOM 683 O O . PRO A 1 85 ? 4.021 15.159 6.781 1.00 77.50 85 PRO A O 1
ATOM 686 N N . TYR A 1 86 ? 2.474 15.325 5.174 1.00 81.19 86 TYR A N 1
ATOM 687 C CA . TYR A 1 86 ? 1.315 15.043 6.021 1.00 81.19 86 TYR A CA 1
ATOM 688 C C . TYR A 1 86 ? 1.094 13.541 6.269 1.00 81.19 86 TYR A C 1
ATOM 690 O O . TYR A 1 86 ? 0.312 13.170 7.143 1.00 81.19 86 TYR A O 1
ATOM 698 N N . CYS A 1 87 ? 1.772 12.657 5.528 1.00 83.25 87 CYS A N 1
ATOM 699 C CA . CYS A 1 87 ? 1.653 11.216 5.721 1.00 83.25 87 CYS A CA 1
ATOM 700 C C . CYS A 1 87 ? 2.521 10.754 6.888 1.00 83.25 87 CYS A C 1
ATOM 702 O O . CYS A 1 87 ? 3.641 10.278 6.708 1.00 83.25 87 CYS A O 1
ATOM 704 N N . ARG A 1 88 ? 1.972 10.891 8.095 1.00 79.81 88 ARG A N 1
ATOM 705 C CA . ARG A 1 88 ? 2.565 10.377 9.331 1.00 79.81 88 ARG A CA 1
ATOM 706 C C . ARG A 1 88 ? 2.204 8.913 9.579 1.00 79.81 88 ARG A C 1
ATOM 708 O O . ARG A 1 88 ? 1.304 8.351 8.954 1.00 79.81 88 ARG A O 1
ATOM 715 N N . VAL A 1 89 ? 2.911 8.298 10.522 1.00 83.19 89 VAL A N 1
ATOM 716 C CA . VAL A 1 89 ? 2.521 6.996 11.073 1.00 83.19 89 VAL A CA 1
ATOM 717 C C . VAL A 1 89 ? 1.187 7.170 11.794 1.00 83.19 89 VAL A C 1
ATOM 719 O O . VAL A 1 89 ? 1.074 8.012 12.681 1.00 83.19 89 VAL A O 1
ATOM 722 N N . LEU A 1 90 ? 0.185 6.392 11.387 1.00 86.62 90 LEU A N 1
ATOM 723 C CA . LEU A 1 90 ? -1.122 6.395 12.032 1.00 86.62 90 LEU A CA 1
ATOM 724 C C . LEU A 1 90 ? -1.035 5.740 13.412 1.00 86.62 90 LEU A C 1
ATOM 726 O O . LEU A 1 90 ? -0.419 4.685 13.580 1.00 86.62 90 LEU A O 1
ATOM 730 N N . SER A 1 91 ? -1.697 6.352 14.382 1.00 91.44 91 SER A N 1
ATOM 731 C CA . SER A 1 91 ? -1.999 5.756 15.676 1.00 91.44 91 SER A CA 1
ATOM 732 C C . SER A 1 91 ? -2.961 4.574 15.528 1.00 91.44 91 SER A C 1
ATOM 734 O O . SER A 1 91 ? -3.663 4.421 14.525 1.00 91.44 91 SER A O 1
ATOM 736 N N . GLY A 1 92 ? -3.048 3.744 16.571 1.00 92.12 92 GLY A N 1
ATOM 737 C CA . GLY A 1 92 ? -3.989 2.626 16.581 1.00 92.12 92 GLY A CA 1
ATOM 738 C C . GLY A 1 92 ? -5.452 3.062 16.406 1.00 92.12 92 GLY A C 1
ATOM 739 O O . GLY A 1 92 ? -6.192 2.406 15.679 1.00 92.12 92 GLY A O 1
ATOM 740 N N . GLN A 1 93 ? -5.848 4.188 17.002 1.00 94.25 93 GLN A N 1
ATOM 741 C CA . GLN A 1 93 ? -7.210 4.722 16.893 1.00 94.25 93 GLN A CA 1
ATOM 742 C C . GLN A 1 93 ? -7.518 5.235 15.480 1.00 94.25 93 GLN A C 1
ATOM 744 O O . GLN A 1 93 ? -8.595 4.971 14.955 1.00 94.25 93 GLN A O 1
ATOM 749 N N . GLU A 1 94 ? -6.569 5.911 14.825 1.00 94.38 94 GLU A N 1
ATOM 750 C CA . GLU A 1 94 ? -6.744 6.359 13.434 1.00 94.38 94 GLU A CA 1
ATOM 751 C C . GLU A 1 94 ? -6.884 5.165 12.481 1.00 94.38 94 GLU A C 1
ATOM 753 O O . GLU A 1 94 ? -7.733 5.170 11.591 1.00 94.38 94 GLU A O 1
ATOM 758 N N . MET A 1 95 ? -6.093 4.108 12.692 1.00 95.19 95 MET A N 1
ATOM 759 C CA . MET A 1 95 ? -6.245 2.868 11.930 1.00 95.19 95 MET A CA 1
ATOM 760 C C . MET A 1 95 ? -7.608 2.210 12.188 1.00 95.19 95 MET A C 1
ATOM 762 O O . MET A 1 95 ? -8.239 1.739 11.249 1.00 95.19 95 MET A O 1
ATOM 766 N N . ASP A 1 96 ? -8.086 2.200 13.435 1.00 95.88 96 ASP A N 1
ATOM 767 C CA . ASP A 1 96 ? -9.409 1.666 13.789 1.00 95.88 96 ASP A CA 1
ATOM 768 C C . ASP A 1 96 ? -10.539 2.426 13.102 1.00 95.88 96 ASP A C 1
ATOM 770 O O . ASP A 1 96 ? -11.437 1.808 12.536 1.00 95.88 96 ASP A O 1
ATOM 774 N N . LEU A 1 97 ? -10.465 3.757 13.092 1.00 96.50 97 LEU A N 1
ATOM 775 C CA . LEU A 1 97 ? -11.441 4.607 12.420 1.00 96.50 97 LEU A CA 1
ATOM 776 C C . LEU A 1 97 ? -11.494 4.328 10.913 1.00 96.50 97 LEU A C 1
ATOM 778 O O . LEU A 1 97 ? -12.583 4.214 10.348 1.00 96.50 97 LEU A O 1
ATOM 782 N N . ILE A 1 98 ? -10.335 4.188 10.260 1.00 95.75 98 ILE A N 1
ATOM 783 C CA . ILE A 1 98 ? -10.255 3.846 8.831 1.00 95.75 98 ILE A CA 1
ATOM 784 C C . ILE A 1 98 ? -10.855 2.463 8.575 1.00 95.75 98 ILE A C 1
ATOM 786 O O . ILE A 1 98 ? -11.605 2.280 7.617 1.00 95.75 98 ILE A O 1
ATOM 790 N N . GLU A 1 99 ? -10.541 1.491 9.430 1.00 96.62 99 GLU A N 1
ATOM 791 C CA . GLU A 1 99 ? -11.030 0.124 9.294 1.00 96.62 99 GLU A CA 1
ATOM 792 C C . GLU A 1 99 ? -12.551 0.040 9.465 1.00 96.62 99 GLU A C 1
ATOM 794 O O . GLU A 1 99 ? -13.223 -0.529 8.604 1.00 96.62 99 GLU A O 1
ATOM 799 N N . LEU A 1 100 ? -13.095 0.688 10.501 1.00 96.94 100 LEU A N 1
ATOM 800 C CA . LEU A 1 100 ? -14.535 0.829 10.723 1.00 96.94 100 LEU A CA 1
ATOM 801 C C . LEU A 1 100 ? -15.220 1.507 9.540 1.00 96.94 100 LEU A C 1
ATOM 803 O O . LEU A 1 100 ? -16.212 0.993 9.035 1.00 96.94 100 LEU A O 1
ATOM 807 N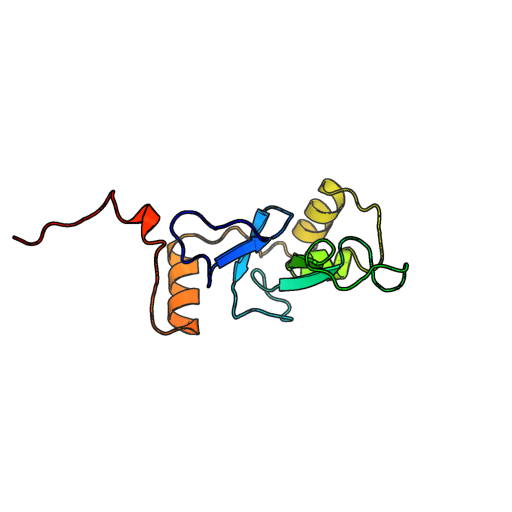 N . SER A 1 101 ? -14.670 2.622 9.057 1.00 96.88 101 SER A N 1
ATOM 808 C CA . SER A 1 101 ? -15.251 3.363 7.930 1.00 96.88 101 SER A CA 1
ATOM 809 C C . SER A 1 101 ? -15.274 2.530 6.646 1.00 96.88 101 SER A C 1
ATOM 811 O O . SER A 1 101 ? -16.173 2.665 5.822 1.00 96.88 101 SER A O 1
ATOM 813 N N . ALA A 1 102 ? -14.281 1.661 6.458 1.00 96.06 102 ALA A N 1
ATOM 814 C CA . ALA A 1 102 ? -14.126 0.875 5.245 1.00 96.06 102 ALA A CA 1
ATOM 815 C C . ALA A 1 102 ? -14.871 -0.466 5.279 1.00 96.06 102 ALA A C 1
ATOM 817 O O . ALA A 1 102 ? -15.365 -0.903 4.239 1.00 96.06 102 ALA A O 1
ATOM 818 N N . PHE A 1 103 ? -14.907 -1.153 6.420 1.00 95.94 103 PHE A N 1
ATOM 819 C CA . PHE A 1 103 ? -15.430 -2.520 6.554 1.00 95.94 103 PHE A CA 1
ATOM 820 C C . PHE A 1 103 ? -16.627 -2.642 7.505 1.00 95.94 103 PHE A C 1
ATOM 822 O O . PHE A 1 103 ? -17.254 -3.695 7.532 1.00 95.94 103 PHE A O 1
ATOM 829 N N . GLY A 1 104 ? -16.949 -1.604 8.278 1.00 96.94 104 GLY A N 1
ATOM 830 C CA . GLY A 1 104 ? -18.016 -1.628 9.285 1.00 96.94 104 GLY A CA 1
ATOM 831 C C . GLY A 1 104 ? -17.642 -2.344 10.587 1.00 96.94 104 GLY A C 1
ATOM 832 O O . GLY A 1 104 ? -18.460 -2.417 11.497 1.00 96.94 104 GLY A O 1
ATOM 833 N N . ASN A 1 105 ? -16.421 -2.876 10.704 1.00 95.44 105 ASN A N 1
ATOM 834 C CA . ASN A 1 105 ? -15.929 -3.551 11.903 1.00 95.44 105 ASN A CA 1
ATOM 835 C C . ASN A 1 105 ? -14.400 -3.474 12.017 1.00 95.44 105 ASN A C 1
ATOM 837 O O . ASN A 1 105 ? -13.707 -3.134 11.058 1.00 95.44 105 ASN A O 1
ATOM 841 N N . ILE A 1 106 ? -13.883 -3.844 13.188 1.00 94.75 106 ILE A N 1
ATOM 842 C CA . ILE A 1 106 ? -12.448 -3.979 13.454 1.00 94.75 106 ILE A CA 1
ATOM 843 C C . ILE A 1 106 ? -12.122 -5.457 13.641 1.00 94.75 106 ILE A C 1
ATOM 845 O O . ILE A 1 106 ? -12.787 -6.139 14.419 1.00 94.75 106 ILE A O 1
ATOM 849 N N . GLN A 1 107 ? -11.076 -5.935 12.971 1.00 93.19 107 GLN A N 1
ATOM 850 C CA . GLN A 1 107 ? -10.526 -7.273 13.156 1.00 93.19 107 GLN A CA 1
ATOM 851 C C . GLN A 1 107 ? -9.073 -7.185 13.637 1.00 93.19 107 GLN A C 1
ATOM 853 O O . GLN A 1 107 ? -8.249 -6.401 13.155 1.00 93.19 107 GLN A O 1
ATOM 858 N N . ARG A 1 108 ? -8.764 -7.983 14.656 1.00 89.69 108 ARG A N 1
ATOM 859 C CA . ARG A 1 108 ? -7.417 -8.126 15.215 1.00 89.69 108 ARG A CA 1
ATOM 860 C C . ARG A 1 108 ? -6.851 -9.466 14.785 1.00 89.69 108 ARG A C 1
ATOM 862 O O . ARG A 1 108 ? -7.613 -10.402 14.568 1.00 89.69 108 ARG A O 1
ATOM 869 N N . ASP A 1 109 ? -5.528 -9.540 14.682 1.00 83.50 109 ASP A N 1
ATOM 870 C CA . ASP A 1 109 ? -4.860 -10.824 14.474 1.00 83.50 109 ASP A CA 1
ATOM 871 C C . ASP A 1 109 ? -5.193 -11.745 15.668 1.00 83.50 109 ASP A C 1
ATOM 873 O O . ASP A 1 109 ? -4.902 -11.352 16.806 1.00 83.50 109 ASP A O 1
ATOM 877 N N . PRO A 1 110 ? -5.817 -12.920 15.451 1.00 70.00 110 PRO A N 1
ATOM 878 C CA . PRO A 1 110 ? -6.134 -13.864 16.521 1.00 70.00 110 PRO A CA 1
ATOM 879 C C . PRO A 1 110 ? -4.893 -14.275 17.320 1.00 70.00 110 PRO A C 1
ATOM 881 O O . PRO A 1 110 ? -4.979 -14.432 18.535 1.00 70.00 110 PRO A O 1
ATOM 884 N N . GLU A 1 111 ? -3.724 -14.342 16.669 1.00 68.00 111 GLU A N 1
ATOM 885 C CA . GLU A 1 111 ? -2.435 -14.650 17.310 1.00 68.00 111 GLU A CA 1
ATOM 886 C C . GLU A 1 111 ? -2.013 -13.576 18.335 1.00 68.00 111 GLU A C 1
ATOM 888 O O . GLU A 1 111 ? -1.135 -13.806 19.162 1.00 68.00 111 GLU A O 1
ATOM 893 N N . PHE A 1 112 ? -2.625 -12.385 18.303 1.00 60.72 112 PHE A N 1
ATOM 894 C CA . PHE A 1 112 ? -2.332 -11.273 19.211 1.00 60.72 112 PHE A CA 1
ATOM 895 C C . PHE A 1 112 ? -3.371 -11.109 20.337 1.00 60.72 112 PHE A C 1
ATOM 897 O O . PHE A 1 112 ? -3.206 -10.250 21.207 1.00 60.72 112 PHE A O 1
ATOM 904 N N . HIS A 1 113 ? -4.444 -11.907 20.340 1.00 53.53 113 HIS A N 1
ATOM 905 C CA . HIS A 1 113 ? -5.549 -11.770 21.295 1.00 53.53 113 HIS A CA 1
ATOM 906 C C . HIS A 1 113 ? -5.277 -12.420 22.669 1.00 53.53 113 HIS A C 1
ATOM 908 O O . HIS A 1 113 ? -6.063 -12.247 23.598 1.00 53.53 113 HIS A O 1
ATOM 914 N N . ASP A 1 114 ? -4.136 -13.088 22.850 1.00 50.06 114 ASP A N 1
ATOM 915 C CA . ASP A 1 114 ? -3.830 -13.866 24.061 1.00 50.06 114 ASP A CA 1
ATOM 916 C C . ASP A 1 114 ? -3.240 -13.044 25.229 1.00 50.06 114 ASP A C 1
ATOM 918 O O . ASP A 1 114 ? -2.557 -13.558 26.104 1.00 50.06 114 ASP A O 1
ATOM 922 N N . SER A 1 115 ? -3.451 -11.722 25.251 1.00 51.59 115 SER A N 1
ATOM 923 C CA . SER A 1 115 ? -2.897 -10.860 26.316 1.00 51.59 115 SER A CA 1
ATOM 924 C C . SER A 1 115 ? -3.876 -9.867 26.943 1.00 51.59 115 SER A C 1
ATOM 926 O O . SER A 1 115 ? -3.504 -9.173 27.886 1.00 51.59 115 SER A O 1
ATOM 928 N N . ARG A 1 116 ? -5.131 -9.789 26.473 1.00 48.78 116 ARG A N 1
ATOM 929 C CA . ARG A 1 116 ? -6.166 -8.906 27.057 1.00 48.78 116 ARG A CA 1
ATOM 930 C C . ARG A 1 116 ? -7.573 -9.508 27.012 1.00 48.78 116 ARG A C 1
ATOM 932 O O . ARG A 1 116 ? -8.539 -8.815 26.701 1.00 48.78 116 ARG A O 1
ATOM 939 N N . GLY A 1 117 ? -7.692 -10.794 27.335 1.00 46.47 117 GLY A N 1
ATOM 940 C CA . GLY A 1 117 ? -8.988 -11.387 27.655 1.00 46.47 117 GLY A CA 1
ATOM 941 C C . GLY A 1 117 ? -9.534 -10.758 28.936 1.00 46.47 117 GLY A C 1
ATOM 942 O O . GLY A 1 117 ? -9.065 -11.059 30.028 1.00 46.47 117 GLY A O 1
ATOM 943 N N . CYS A 1 118 ? -10.494 -9.845 28.806 1.00 55.62 118 CYS A N 1
ATOM 944 C CA . CYS A 1 118 ? -11.345 -9.465 29.923 1.00 55.62 118 CYS A CA 1
ATOM 945 C C . CYS A 1 118 ? -12.244 -10.672 30.218 1.00 55.62 118 CYS A C 1
ATOM 947 O O . CYS A 1 118 ? -13.137 -10.973 29.426 1.00 55.62 118 CYS A O 1
ATOM 949 N N . SER A 1 119 ? -11.970 -11.393 31.310 1.00 51.06 119 SER A N 1
ATOM 950 C CA . SER A 1 119 ? -12.930 -12.346 31.867 1.00 51.06 119 SER A CA 1
ATOM 951 C C . SER A 1 119 ? -14.134 -11.558 32.357 1.00 51.06 119 SER A C 1
ATOM 953 O O . SER A 1 119 ? -14.045 -10.841 33.353 1.00 51.06 119 SER A O 1
ATOM 955 N N . ILE A 1 120 ? -15.249 -11.684 31.651 1.00 48.38 120 ILE A N 1
ATOM 956 C CA . ILE A 1 120 ? -16.553 -11.385 32.228 1.00 48.38 120 ILE A CA 1
ATOM 957 C C . ILE A 1 120 ? -16.933 -12.639 33.024 1.00 48.38 120 ILE A C 1
ATOM 959 O O . ILE A 1 120 ? -16.985 -13.728 32.450 1.00 48.38 120 ILE A O 1
ATOM 963 N N . GLN A 1 121 ? -17.059 -12.470 34.344 1.00 44.28 121 GLN A N 1
ATOM 964 C CA . GLN A 1 121 ? -17.599 -13.463 35.281 1.00 44.28 121 GLN A CA 1
ATOM 965 C C . GLN A 1 121 ? -19.068 -13.757 34.990 1.00 44.28 121 GLN A C 1
ATOM 967 O O . GLN A 1 121 ? -19.788 -12.805 34.611 1.00 44.28 121 GLN A O 1
#

Sequence (121 aa):
KAEKVKGRDPDRWRRDAFGNVVFRKFVGCPGCNCYDYDHIFPYSKGGKSTLENCQVLRVSFNRSKGNKIEVSKTDLIQKSIKKTPYCRVLSGQEMDLIELSAFGNIQRDPEFHDSRGCSIQ

pLDDT: mean 86.53, std 12.55, range [44.28, 96.94]

Foldseek 3Di:
DFAADAFADRCAWGAWPLRQIAGNVQEPDLDLNYWYWAFLQDVVNVGDPDPVRTTIDHPLLRVVCDNPNDDDSVNSVVSSCVVCVVNDDDDPVRVQVVCCVVPVHGDTDPVNPVPDPPDDD

Nearest PDB structures (foldseek):
  8t7s-assembly1_A  TM=5.901E-01  e=1.922E-01  Streptococcus pyogenes
  4h9d-assembly1_A  TM=7.855E-01  e=5.554E-01  Geobacter metallireducens GS-15
  8t6x-assembly1_A  TM=4.800E-01  e=1.806E-01  Streptococcus pyogenes
  8tzz-assembly1_A  TM=4.515E-01  e=1.594E-01  Streptococcus pyogenes
  6ghc-assembly1_A  TM=5.526E-01  e=5.554E-01  Escherichia coli K-12

Organism: NCBI:txid1678845

Radius of gyration: 16.42 Å; Cα contacts (8 Å, |Δi|>4): 164; chains: 1; bounding box: 37×30×55 Å

Solvent-accessible surface area (backbone atoms only — not comparable to full-atom values): 7262 Å² total; per-residue (Å²): 131,70,45,70,38,89,65,33,28,63,85,47,29,31,20,26,91,85,68,47,62,31,39,64,87,36,61,79,41,93,53,75,36,8,23,36,85,38,49,63,48,30,56,96,76,74,32,62,98,40,79,90,32,45,43,52,30,42,33,65,49,44,69,70,48,62,81,55,74,87,68,57,69,66,58,47,51,52,54,33,48,70,73,40,73,83,58,64,88,74,52,72,66,58,50,46,52,52,37,30,75,74,69,74,48,84,65,57,28,73,92,59,54,86,80,73,76,76,81,80,129

Mean predicted aligned error: 6.57 Å

InterPro domains:
  IPR003615 HNH nuclease [cd00085] (21-66)